Protein AF-A0A8B6GF69-F1 (afdb_monomer_lite)

Structure (mmCIF, N/CA/C/O backbone):
data_AF-A0A8B6GF69-F1
#
_entry.id   AF-A0A8B6GF69-F1
#
loop_
_atom_site.group_PDB
_atom_site.id
_atom_site.type_symbol
_atom_site.label_atom_id
_atom_site.label_alt_id
_atom_site.label_comp_id
_atom_site.label_asym_id
_atom_site.label_entity_id
_atom_site.label_seq_id
_atom_site.pdbx_PDB_ins_code
_atom_site.Cartn_x
_atom_site.Cartn_y
_atom_site.Cartn_z
_atom_site.occupancy
_atom_site.B_iso_or_equiv
_atom_site.auth_seq_id
_atom_site.auth_comp_id
_atom_site.auth_asym_id
_atom_site.auth_atom_id
_atom_site.pdbx_PDB_model_num
ATOM 1 N N . MET A 1 1 ? 5.005 -11.378 -21.079 1.00 38.56 1 MET A N 1
ATOM 2 C CA . MET A 1 1 ? 4.796 -12.570 -20.214 1.00 38.56 1 MET A CA 1
ATOM 3 C C . MET A 1 1 ? 5.978 -12.909 -19.297 1.00 38.56 1 MET A C 1
ATOM 5 O O . MET A 1 1 ? 5.722 -13.262 -18.156 1.00 38.56 1 MET A O 1
ATOM 9 N N . ALA A 1 2 ? 7.247 -12.811 -19.724 1.00 41.78 2 ALA A N 1
ATOM 10 C CA . ALA A 1 2 ? 8.396 -13.126 -18.853 1.00 41.78 2 ALA A CA 1
ATOM 11 C C . ALA A 1 2 ? 8.568 -12.161 -17.654 1.00 41.78 2 ALA A C 1
ATOM 13 O O . ALA A 1 2 ? 8.875 -12.613 -16.556 1.00 41.78 2 ALA A O 1
ATOM 14 N N . LYS A 1 3 ? 8.285 -10.861 -17.834 1.00 39.97 3 LYS A N 1
ATOM 15 C CA . LYS A 1 3 ? 8.378 -9.840 -16.770 1.00 39.97 3 LYS A CA 1
ATOM 16 C C . LYS A 1 3 ? 7.333 -10.022 -15.654 1.00 39.97 3 LYS A C 1
ATOM 18 O O . LYS A 1 3 ? 7.680 -10.053 -14.480 1.00 39.97 3 LYS A O 1
ATOM 23 N N . VAL A 1 4 ? 6.078 -10.305 -16.021 1.00 41.50 4 VAL A N 1
ATOM 24 C CA . VAL A 1 4 ? 4.987 -10.645 -15.078 1.00 41.50 4 VAL A CA 1
ATOM 25 C C . VAL A 1 4 ? 5.319 -11.903 -14.262 1.00 41.50 4 VAL A C 1
ATOM 27 O O . VAL A 1 4 ? 5.073 -11.949 -13.061 1.00 41.50 4 VAL A O 1
ATOM 30 N N . ARG A 1 5 ? 5.968 -12.903 -14.883 1.00 43.69 5 ARG A N 1
ATOM 31 C CA . ARG A 1 5 ? 6.424 -14.119 -14.184 1.00 43.69 5 ARG A CA 1
ATOM 32 C C . ARG A 1 5 ? 7.494 -13.835 -13.119 1.00 43.69 5 ARG A C 1
ATOM 34 O O . ARG A 1 5 ? 7.553 -14.540 -12.110 1.00 43.69 5 ARG A O 1
ATOM 41 N N . ARG A 1 6 ? 8.325 -12.806 -13.316 1.00 44.56 6 ARG A N 1
ATOM 42 C CA . ARG A 1 6 ? 9.348 -12.383 -12.348 1.00 44.56 6 ARG A CA 1
ATOM 43 C C . ARG A 1 6 ? 8.702 -11.733 -11.126 1.00 44.56 6 ARG A C 1
ATOM 45 O O . ARG A 1 6 ? 9.018 -12.142 -10.015 1.00 44.56 6 ARG A O 1
ATOM 52 N N . LEU A 1 7 ? 7.722 -10.853 -11.316 1.00 43.47 7 LEU A N 1
ATOM 53 C CA . LEU A 1 7 ? 6.929 -10.259 -10.229 1.00 43.47 7 LEU A CA 1
ATOM 54 C C . LEU A 1 7 ? 6.161 -11.310 -9.420 1.00 43.47 7 LEU A C 1
ATOM 56 O O . LEU A 1 7 ? 6.205 -11.288 -8.196 1.00 43.47 7 LEU A O 1
ATOM 60 N N . THR A 1 8 ? 5.577 -12.318 -10.078 1.00 41.00 8 THR A N 1
ATOM 61 C CA . THR A 1 8 ? 4.926 -13.432 -9.364 1.00 41.00 8 THR A CA 1
ATOM 62 C C . THR A 1 8 ? 5.892 -14.258 -8.500 1.00 41.00 8 THR A C 1
ATOM 64 O O . THR A 1 8 ? 5.448 -14.910 -7.561 1.00 41.00 8 THR A O 1
ATOM 67 N N . SER A 1 9 ? 7.208 -14.239 -8.762 1.00 42.19 9 SER A N 1
ATOM 68 C CA . SER A 1 9 ? 8.194 -14.911 -7.894 1.00 42.19 9 SER A CA 1
ATOM 69 C C . SER A 1 9 ? 8.518 -14.131 -6.618 1.00 42.19 9 SER A C 1
ATOM 71 O O . SER A 1 9 ? 8.780 -14.757 -5.596 1.00 42.19 9 SER A O 1
ATOM 73 N N . ILE A 1 10 ? 8.410 -12.796 -6.655 1.00 43.78 10 ILE A N 1
ATOM 74 C CA . ILE A 1 10 ? 8.575 -11.903 -5.494 1.00 43.78 10 ILE A CA 1
ATOM 75 C C . ILE A 1 10 ? 7.498 -12.229 -4.450 1.00 43.78 10 ILE A C 1
ATOM 77 O O . ILE A 1 10 ? 7.742 -12.216 -3.258 1.00 43.78 10 ILE A O 1
ATOM 81 N N . CYS A 1 11 ? 6.320 -12.652 -4.894 1.00 41.22 11 CYS A N 1
ATOM 82 C CA . CYS A 1 11 ? 5.160 -12.961 -4.066 1.00 41.22 11 CYS A CA 1
ATOM 83 C C . CYS A 1 11 ? 5.239 -14.260 -3.228 1.00 41.22 11 CYS A C 1
ATOM 85 O O . CYS A 1 11 ? 4.324 -14.505 -2.444 1.00 41.22 11 CYS A O 1
ATOM 87 N N . ARG A 1 12 ? 6.275 -15.105 -3.377 1.00 35.38 12 ARG A N 1
ATOM 88 C CA . ARG A 1 12 ? 6.318 -16.454 -2.766 1.00 35.38 12 ARG A CA 1
ATOM 89 C C . ARG A 1 12 ? 6.438 -16.485 -1.238 1.00 35.38 12 ARG A C 1
ATOM 91 O O . ARG A 1 12 ? 5.916 -17.424 -0.642 1.00 35.38 12 ARG A O 1
ATOM 98 N N . ASP A 1 13 ? 7.049 -15.487 -0.596 1.00 41.53 13 ASP A N 1
ATOM 99 C CA . ASP A 1 13 ? 7.350 -15.585 0.848 1.00 41.53 13 ASP A CA 1
ATOM 100 C C . ASP A 1 13 ? 6.318 -14.897 1.760 1.00 41.53 13 ASP A C 1
ATOM 102 O O . ASP A 1 13 ? 6.475 -14.879 2.978 1.00 41.53 13 ASP A O 1
ATOM 106 N N . PHE A 1 14 ? 5.194 -14.423 1.208 1.00 40.06 14 PHE A N 1
ATOM 107 C CA . PHE A 1 14 ? 4.009 -14.037 1.995 1.00 40.06 14 PHE A CA 1
ATOM 108 C C . PHE A 1 14 ? 3.170 -15.246 2.462 1.00 40.06 14 PHE A C 1
ATOM 110 O O . PHE A 1 14 ? 2.035 -15.073 2.901 1.00 40.06 14 PHE A O 1
ATOM 117 N N . SER A 1 15 ? 3.691 -16.478 2.372 1.00 38.81 15 SER A N 1
ATOM 118 C CA . SER A 1 15 ? 2.965 -17.751 2.582 1.00 38.81 15 SER A CA 1
ATOM 119 C C . SER A 1 15 ? 1.776 -17.990 1.635 1.00 38.81 15 SER A C 1
ATOM 121 O O . SER A 1 15 ? 0.976 -18.896 1.851 1.00 38.81 15 SER A O 1
ATOM 123 N N . MET A 1 16 ? 1.679 -17.213 0.554 1.00 39.12 16 MET A N 1
ATOM 124 C CA . MET A 1 16 ? 0.688 -17.379 -0.508 1.00 39.12 16 MET A CA 1
ATOM 125 C C . MET A 1 16 ? 1.407 -17.845 -1.773 1.00 39.12 16 MET A C 1
ATOM 127 O O . MET A 1 16 ? 2.485 -17.341 -2.096 1.00 39.12 16 MET A O 1
ATOM 131 N N . SER A 1 17 ? 0.860 -18.832 -2.490 1.00 37.22 17 SER A N 1
ATOM 132 C CA . SER A 1 17 ? 1.496 -19.278 -3.729 1.00 37.22 17 SER A CA 1
ATOM 133 C C . SER A 1 17 ? 1.519 -18.117 -4.731 1.00 37.22 17 SER A C 1
ATOM 135 O O . SER A 1 17 ? 0.668 -17.231 -4.707 1.00 37.22 17 SER A O 1
ATOM 137 N N . SER A 1 18 ? 2.475 -18.115 -5.660 1.00 41.16 18 SER A N 1
ATOM 138 C CA . SER A 1 18 ? 2.622 -17.073 -6.690 1.00 41.16 18 SER A CA 1
ATOM 139 C C . SER A 1 18 ? 1.392 -16.887 -7.602 1.00 41.16 18 SER A C 1
ATOM 141 O O . SER A 1 18 ? 1.403 -16.014 -8.466 1.00 41.16 18 SER A O 1
ATOM 143 N N . LYS A 1 19 ? 0.366 -17.737 -7.462 1.00 39.72 19 LYS A N 1
ATOM 144 C CA . LYS A 1 19 ? -0.929 -17.656 -8.149 1.00 39.72 19 LYS A CA 1
ATOM 145 C C . LYS A 1 19 ? -2.025 -16.967 -7.317 1.00 39.72 19 LYS A C 1
ATOM 147 O O . LYS A 1 19 ? -3.085 -16.699 -7.871 1.00 39.72 19 LYS A O 1
ATOM 152 N N . ASP A 1 20 ? -1.767 -16.654 -6.046 1.00 41.91 20 ASP A N 1
ATOM 153 C CA . ASP A 1 20 ? -2.807 -16.317 -5.062 1.00 41.91 20 ASP A CA 1
ATOM 154 C C . ASP A 1 20 ? -2.740 -14.878 -4.530 1.00 41.91 20 ASP A C 1
ATOM 156 O O . ASP A 1 20 ? -3.616 -14.478 -3.766 1.00 41.91 20 ASP A O 1
ATOM 160 N N . LEU A 1 21 ? -1.732 -14.083 -4.911 1.00 50.75 21 LEU A N 1
ATOM 161 C CA . LEU A 1 21 ? -1.702 -12.655 -4.587 1.00 50.75 21 LEU A CA 1
ATOM 162 C C . LEU A 1 21 ? -2.494 -11.882 -5.652 1.00 50.75 21 LEU A C 1
ATOM 164 O O . LEU A 1 21 ? -2.074 -11.845 -6.818 1.00 50.75 21 LEU A O 1
ATOM 168 N N . PRO A 1 22 ? -3.649 -11.295 -5.285 1.00 61.34 22 PRO A N 1
ATOM 169 C CA . PRO A 1 22 ? -4.474 -10.589 -6.242 1.00 61.34 22 PRO A CA 1
ATOM 170 C C . PRO A 1 22 ? -3.712 -9.352 -6.717 1.00 61.34 22 PRO A C 1
ATOM 172 O O . PRO A 1 22 ? -3.354 -8.474 -5.936 1.00 61.34 22 PRO A O 1
ATOM 175 N N . HIS A 1 23 ? -3.430 -9.306 -8.011 1.00 68.50 23 HIS A N 1
ATOM 176 C CA . HIS A 1 23 ? -2.886 -8.130 -8.667 1.00 68.50 23 HIS A CA 1
ATOM 177 C C . HIS A 1 23 ? -3.807 -7.746 -9.813 1.00 68.50 23 HIS A C 1
ATOM 179 O O . HIS A 1 23 ? -4.456 -8.601 -10.419 1.00 68.50 23 HIS A O 1
ATOM 185 N N . ILE A 1 24 ? -3.858 -6.453 -10.098 1.00 75.00 24 ILE A N 1
ATOM 186 C CA . ILE A 1 24 ? -4.611 -5.912 -11.224 1.00 75.00 24 ILE A CA 1
ATOM 187 C C . ILE A 1 24 ? -3.593 -5.255 -12.148 1.00 75.00 24 ILE A C 1
ATOM 189 O O . ILE A 1 24 ? -2.822 -4.401 -11.712 1.00 75.00 24 ILE A O 1
ATOM 193 N N . SER A 1 25 ? -3.562 -5.686 -13.410 1.00 77.44 25 SER A N 1
ATOM 194 C CA . SER A 1 25 ? -2.861 -4.939 -14.454 1.00 77.44 25 SER A CA 1
ATOM 195 C C . SER A 1 25 ? -3.723 -3.732 -14.798 1.00 77.44 25 SER A C 1
ATOM 197 O O . SER A 1 25 ? -4.876 -3.908 -15.185 1.00 77.44 25 SER A O 1
ATOM 199 N N . SER A 1 26 ? -3.177 -2.532 -14.653 1.00 78.81 26 SER A N 1
ATOM 200 C CA . SER A 1 26 ? -3.894 -1.279 -14.897 1.00 78.81 26 SER A CA 1
ATOM 201 C C . SER A 1 26 ? -3.181 -0.426 -15.948 1.00 78.81 26 SER A C 1
ATOM 203 O O . SER A 1 26 ? -2.204 -0.865 -16.566 1.00 78.81 26 SER A O 1
ATOM 205 N N . GLY A 1 27 ? -3.699 0.782 -16.170 1.00 80.75 27 GLY A N 1
ATOM 206 C CA . GLY A 1 27 ? -3.089 1.778 -17.039 1.00 80.75 27 GLY A CA 1
ATOM 207 C C . GLY A 1 27 ? -3.151 1.422 -18.520 1.00 80.75 27 GLY A C 1
ATOM 208 O O . GLY A 1 27 ? -3.770 0.443 -18.939 1.00 80.75 27 GLY A O 1
ATOM 209 N N . SER A 1 28 ? -2.470 2.222 -19.342 1.00 81.19 28 SER A N 1
ATOM 210 C CA . SER A 1 28 ? -2.619 2.165 -20.805 1.00 81.19 28 SER A CA 1
ATOM 211 C C . SER A 1 28 ? -2.272 0.795 -21.402 1.00 81.19 28 SER A C 1
ATOM 213 O O . SER A 1 28 ? -2.875 0.381 -22.394 1.00 81.19 28 SER A O 1
ATOM 215 N N . LYS A 1 29 ? -1.308 0.072 -20.818 1.00 80.69 29 LYS A N 1
ATOM 216 C CA . LYS A 1 29 ? -0.972 -1.291 -21.258 1.00 80.69 29 LYS A CA 1
ATOM 217 C C . LYS A 1 29 ? -1.949 -2.338 -20.732 1.00 80.69 29 LYS A C 1
ATOM 219 O O . LYS A 1 29 ? -2.314 -3.233 -21.490 1.00 80.69 29 LYS A O 1
ATOM 224 N N . GLY A 1 30 ? -2.389 -2.227 -19.475 1.00 76.12 30 GLY A N 1
ATOM 225 C CA . GLY A 1 30 ? -3.399 -3.123 -18.898 1.00 76.12 30 GLY A CA 1
ATOM 226 C C . GLY A 1 30 ? -4.751 -3.030 -19.611 1.00 76.12 30 GLY A C 1
ATOM 227 O O . GLY A 1 30 ? -5.447 -4.031 -19.747 1.00 76.12 30 GLY A O 1
ATOM 228 N N . GLU A 1 31 ? -5.071 -1.852 -20.144 1.00 80.69 31 GLU A N 1
ATOM 229 C CA . GLU A 1 31 ? -6.295 -1.565 -20.902 1.00 80.69 31 GLU A CA 1
ATOM 230 C C . GLU A 1 31 ? -6.165 -1.840 -22.413 1.00 80.69 31 GLU A C 1
ATOM 232 O O . GLU A 1 31 ? -7.130 -1.702 -23.161 1.00 80.69 31 GLU A O 1
ATOM 237 N N . GLY A 1 32 ? -4.982 -2.248 -22.888 1.00 81.62 32 GLY A N 1
ATOM 238 C CA . GLY A 1 32 ? -4.753 -2.648 -24.282 1.00 81.62 32 GLY A CA 1
ATOM 239 C C . GLY A 1 32 ? -4.452 -1.514 -25.271 1.00 81.62 32 GLY A C 1
ATOM 240 O O . GLY A 1 32 ? -4.278 -1.792 -26.458 1.00 81.62 32 GLY A O 1
ATOM 241 N N . LEU A 1 33 ? -4.325 -0.264 -24.814 1.00 82.25 33 LEU A N 1
ATOM 242 C CA . LEU A 1 33 ? -4.036 0.905 -25.659 1.00 82.25 33 LEU A CA 1
ATOM 243 C C . LEU A 1 33 ? -2.572 0.959 -26.131 1.00 82.25 33 LEU A C 1
ATOM 245 O O . LEU A 1 33 ? -2.290 1.484 -27.204 1.00 82.25 33 LEU A O 1
ATOM 249 N N . ASN A 1 34 ? -1.643 0.403 -25.342 1.00 79.31 34 ASN A N 1
ATOM 250 C CA . ASN A 1 34 ? -0.220 0.200 -25.669 1.00 79.31 34 ASN A CA 1
ATOM 251 C C . ASN A 1 34 ? 0.494 1.357 -26.424 1.00 79.31 34 ASN A C 1
ATOM 253 O O . ASN A 1 34 ? 1.161 1.106 -27.435 1.00 79.31 34 ASN A O 1
ATOM 257 N N . PRO A 1 35 ? 0.422 2.621 -25.960 1.00 84.69 35 PRO A N 1
ATOM 258 C CA . PRO A 1 35 ? 1.162 3.712 -26.585 1.00 84.69 35 PRO A CA 1
ATOM 259 C C . PRO A 1 35 ? 2.677 3.518 -26.412 1.00 84.69 35 PRO A C 1
ATOM 261 O O . PRO A 1 35 ? 3.152 2.969 -25.412 1.00 84.69 35 PRO A O 1
ATOM 264 N N . LYS A 1 36 ? 3.461 3.970 -27.395 1.00 84.31 36 LYS A N 1
ATOM 265 C CA . LYS A 1 36 ? 4.925 3.848 -27.371 1.00 84.31 36 LYS A CA 1
ATOM 266 C C . LYS A 1 36 ? 5.502 4.622 -26.180 1.00 84.31 36 LYS A C 1
ATOM 268 O O . LYS A 1 36 ? 5.225 5.806 -26.038 1.00 84.31 36 LYS A O 1
ATOM 273 N N . GLY A 1 37 ? 6.329 3.955 -25.374 1.00 79.38 37 GLY A N 1
ATOM 274 C CA . GLY A 1 37 ? 6.952 4.550 -24.185 1.00 79.38 37 GLY A CA 1
ATOM 275 C C . GLY A 1 37 ? 6.062 4.582 -22.941 1.00 79.38 37 GLY A C 1
ATOM 276 O O . GLY A 1 37 ? 6.411 5.266 -21.994 1.00 79.38 37 GLY A O 1
ATOM 277 N N . SER A 1 38 ? 4.923 3.879 -22.938 1.00 79.19 38 SER A N 1
ATOM 278 C CA . SER A 1 38 ? 4.174 3.652 -21.695 1.00 79.19 38 SER A CA 1
ATOM 279 C C . SER A 1 38 ? 4.902 2.679 -20.776 1.00 79.19 38 SER A C 1
ATOM 281 O O . SER A 1 38 ? 5.589 1.775 -21.261 1.00 79.19 38 SER A O 1
ATOM 283 N N . ASP A 1 39 ? 4.658 2.807 -19.478 1.00 82.38 39 ASP A N 1
ATOM 284 C CA . ASP A 1 39 ? 5.110 1.878 -18.444 1.00 82.38 39 ASP A CA 1
ATOM 285 C C . ASP A 1 39 ? 4.071 0.763 -18.224 1.00 82.38 39 ASP A C 1
ATOM 287 O O . ASP A 1 39 ? 3.006 0.739 -18.852 1.00 82.38 39 ASP A O 1
ATOM 291 N N . TYR A 1 40 ? 4.418 -0.252 -17.434 1.00 83.06 40 TYR A N 1
ATOM 292 C CA . TYR A 1 40 ? 3.470 -1.268 -16.970 1.00 83.06 40 TYR A CA 1
ATOM 293 C C . TYR A 1 40 ? 2.999 -0.942 -15.555 1.00 83.06 40 TYR A C 1
ATOM 295 O O . TYR A 1 40 ? 3.786 -1.040 -14.620 1.00 83.06 40 TYR A O 1
ATOM 303 N N . ASP A 1 41 ? 1.708 -0.660 -15.390 1.00 83.12 41 ASP A N 1
ATOM 304 C CA . ASP A 1 41 ? 1.120 -0.382 -14.080 1.00 83.12 41 ASP A CA 1
ATOM 305 C C . ASP A 1 41 ? 0.549 -1.646 -13.432 1.00 83.12 41 ASP A C 1
ATOM 307 O O . ASP A 1 41 ? -0.234 -2.397 -14.030 1.00 83.12 41 ASP A O 1
ATOM 311 N N . ILE A 1 42 ? 0.929 -1.871 -12.178 1.00 84.00 42 ILE A N 1
ATOM 312 C CA . ILE A 1 42 ? 0.510 -3.018 -11.382 1.00 84.00 42 ILE A CA 1
ATOM 313 C C . ILE A 1 42 ? -0.017 -2.536 -10.042 1.00 84.00 42 ILE A C 1
ATOM 315 O O . ILE A 1 42 ? 0.707 -1.950 -9.243 1.00 84.00 42 ILE A O 1
ATOM 319 N N . MET A 1 43 ? -1.268 -2.873 -9.750 1.00 84.44 43 MET A N 1
ATOM 320 C CA . MET A 1 43 ? -1.840 -2.712 -8.418 1.00 84.44 43 MET A CA 1
ATOM 321 C C . MET A 1 43 ? -1.631 -4.002 -7.626 1.00 84.44 43 MET A C 1
ATOM 323 O O . MET A 1 43 ? -2.217 -5.039 -7.946 1.00 84.44 43 MET A O 1
ATOM 327 N N . LEU A 1 44 ? -0.792 -3.947 -6.595 1.00 81.81 44 LEU A N 1
ATOM 328 C CA . LEU A 1 44 ? -0.536 -5.042 -5.668 1.00 81.81 44 LEU A CA 1
ATOM 329 C C . LEU A 1 44 ? -1.506 -4.950 -4.488 1.00 81.81 44 LEU A C 1
ATOM 331 O O . LEU A 1 44 ? -1.393 -4.044 -3.663 1.00 81.81 44 LEU A O 1
ATOM 335 N N . ILE A 1 45 ? -2.441 -5.896 -4.385 1.00 78.38 45 ILE A N 1
ATOM 336 C CA . ILE A 1 45 ? -3.406 -5.919 -3.285 1.00 78.38 45 ILE A CA 1
ATOM 337 C C . ILE A 1 45 ? -2.812 -6.666 -2.099 1.00 78.38 45 ILE A C 1
ATOM 339 O O . ILE A 1 45 ? -2.439 -7.838 -2.183 1.00 78.38 45 ILE A O 1
ATOM 343 N N . ILE A 1 46 ? -2.777 -5.982 -0.965 1.00 73.56 46 ILE A N 1
ATOM 344 C CA . ILE A 1 46 ? -2.273 -6.532 0.284 1.00 73.56 46 ILE A CA 1
ATOM 345 C C . ILE A 1 46 ? -3.410 -7.316 0.983 1.00 73.56 46 ILE A C 1
ATOM 347 O O . ILE A 1 46 ? -4.496 -6.775 1.139 1.00 73.56 46 ILE A O 1
ATOM 351 N N . PRO A 1 47 ? -3.246 -8.596 1.376 1.00 69.12 47 PRO A N 1
ATOM 352 C CA . PRO A 1 47 ? -4.377 -9.407 1.858 1.00 69.12 47 PRO A CA 1
ATOM 353 C C . PRO A 1 47 ? -4.547 -9.453 3.388 1.00 69.12 47 PRO A C 1
ATOM 355 O O . PRO A 1 47 ? -5.487 -10.076 3.881 1.00 69.12 47 PRO A O 1
ATOM 358 N N . TRP A 1 48 ? -3.638 -8.851 4.163 1.00 76.06 48 TRP A N 1
ATOM 359 C CA . TRP A 1 48 ? -3.598 -8.998 5.628 1.00 76.06 48 TRP A CA 1
ATOM 360 C C . TRP A 1 48 ? -4.392 -7.937 6.401 1.00 76.06 48 TRP A C 1
ATOM 362 O O . TRP A 1 48 ? -4.316 -7.879 7.633 1.00 76.06 48 TRP A O 1
ATOM 372 N N . HIS A 1 49 ? -5.180 -7.126 5.701 1.00 81.19 49 HIS A N 1
ATOM 373 C CA . HIS A 1 49 ? -6.039 -6.110 6.293 1.00 81.19 49 HIS A CA 1
ATOM 374 C C . HIS A 1 49 ? -7.489 -6.227 5.794 1.00 81.19 49 HIS A C 1
ATOM 376 O O . HIS A 1 49 ? -7.791 -6.954 4.847 1.00 81.19 49 HIS A O 1
ATOM 382 N N . VAL A 1 50 ? -8.386 -5.517 6.472 1.00 83.50 50 VAL A N 1
ATOM 383 C CA . VAL A 1 50 ? -9.781 -5.287 6.091 1.00 83.50 50 VAL A CA 1
ATOM 384 C C . VAL A 1 50 ? -10.067 -3.812 6.301 1.00 83.50 50 VAL A C 1
ATOM 386 O O . VAL A 1 50 ? -9.800 -3.292 7.386 1.00 83.50 50 VAL A O 1
ATOM 389 N N . VAL A 1 51 ? -10.605 -3.148 5.282 1.00 87.19 51 VAL A N 1
ATOM 390 C CA . VAL A 1 51 ? -11.035 -1.752 5.381 1.00 87.19 51 VAL A CA 1
ATOM 391 C C . VAL A 1 51 ? -12.557 -1.684 5.522 1.00 87.19 51 VAL A C 1
ATOM 393 O O . VAL A 1 51 ? -13.290 -2.267 4.728 1.00 87.19 51 VAL A O 1
ATOM 396 N N . TYR A 1 52 ? -13.029 -0.965 6.538 1.00 88.12 52 TYR A N 1
ATOM 397 C CA . TYR A 1 52 ? -14.435 -0.625 6.741 1.00 88.12 52 TYR A CA 1
ATOM 398 C C . TYR A 1 52 ? -14.664 0.860 6.463 1.00 88.12 52 TYR A C 1
ATOM 400 O O . TYR A 1 52 ? -13.814 1.695 6.763 1.00 88.12 52 TYR A O 1
ATOM 408 N N . GLU A 1 53 ? -15.836 1.198 5.937 1.00 85.00 53 GLU A N 1
ATOM 409 C CA . GLU A 1 53 ? -16.335 2.578 5.946 1.00 85.00 53 GLU A CA 1
ATOM 410 C C . GLU A 1 53 ? -16.709 2.988 7.380 1.00 85.00 53 GLU A C 1
ATOM 412 O O . GLU A 1 53 ? -17.124 2.132 8.168 1.00 85.00 53 GLU A O 1
ATOM 417 N N . SER A 1 54 ? -16.588 4.281 7.706 1.00 76.75 54 SER A N 1
ATOM 418 C CA . SER A 1 54 ? -16.868 4.848 9.040 1.00 76.75 54 SER A CA 1
ATOM 419 C C . SER A 1 54 ? -18.225 4.443 9.618 1.00 76.75 54 SER A C 1
ATOM 421 O O . SER A 1 54 ? -18.351 4.258 10.826 1.00 76.75 54 SER A O 1
ATOM 423 N N . ASP A 1 55 ? -19.223 4.259 8.753 1.00 69.06 55 ASP A N 1
ATOM 424 C CA . ASP A 1 55 ? -20.629 4.120 9.144 1.00 69.06 55 ASP A CA 1
ATOM 425 C C . ASP A 1 55 ? -21.078 2.652 9.267 1.00 69.06 55 ASP A C 1
ATOM 427 O O . ASP A 1 55 ? -22.252 2.361 9.510 1.00 69.06 55 ASP A O 1
ATOM 431 N N . LYS A 1 56 ? -20.161 1.697 9.067 1.00 74.31 56 LYS A N 1
ATOM 432 C CA . LYS A 1 56 ? -20.464 0.260 9.089 1.00 74.31 56 LYS A CA 1
ATOM 433 C C . LYS A 1 56 ? -20.151 -0.360 10.449 1.00 74.31 56 LYS A C 1
ATOM 435 O O . LYS A 1 56 ? -19.224 0.043 11.143 1.00 74.31 56 LYS A O 1
ATOM 440 N N . ASN A 1 57 ? -20.902 -1.406 10.804 1.00 78.75 57 ASN A N 1
ATOM 441 C CA . ASN A 1 57 ? -20.632 -2.212 11.997 1.00 78.75 57 ASN A CA 1
ATOM 442 C C . ASN A 1 57 ? -19.248 -2.867 11.881 1.00 78.75 57 ASN A C 1
ATOM 444 O O . ASN A 1 57 ? -19.082 -3.863 11.175 1.00 78.75 57 ASN A O 1
ATOM 448 N N . VAL A 1 58 ? -18.261 -2.293 12.569 1.00 81.81 58 VAL A N 1
ATOM 449 C CA . VAL A 1 58 ? -16.890 -2.803 12.589 1.00 81.81 58 VAL A CA 1
ATOM 450 C C . VAL A 1 58 ? -16.840 -4.065 13.442 1.00 81.81 58 VAL A C 1
ATOM 452 O O . VAL A 1 58 ? -17.152 -4.043 14.633 1.00 81.81 58 VAL A O 1
ATOM 455 N N . VAL A 1 59 ? -16.429 -5.174 12.836 1.00 79.06 59 VAL A N 1
ATOM 456 C CA . VAL A 1 59 ? -16.241 -6.451 13.529 1.00 79.06 59 VAL A CA 1
ATOM 457 C C . VAL A 1 59 ? -14.751 -6.667 13.762 1.00 79.06 59 VAL A C 1
ATOM 459 O O . VAL A 1 59 ? -13.937 -6.447 12.865 1.00 79.06 59 VAL A O 1
ATOM 462 N N . GLN A 1 60 ? -14.387 -7.099 14.971 1.00 74.00 60 GLN A N 1
ATOM 463 C CA . GLN A 1 60 ? -13.016 -7.515 15.264 1.00 74.00 60 GLN A CA 1
ATOM 464 C C . GLN A 1 60 ? -12.641 -8.708 14.376 1.00 74.00 60 GLN A C 1
ATOM 466 O O . GLN A 1 60 ? -13.367 -9.698 14.305 1.00 74.00 60 GLN A O 1
ATOM 471 N N . ASP A 1 61 ? -11.494 -8.606 13.715 1.00 72.88 61 ASP A N 1
ATOM 472 C CA . ASP A 1 61 ? -10.948 -9.619 12.817 1.00 72.88 61 ASP A CA 1
ATOM 473 C C . ASP A 1 61 ? -9.548 -10.008 13.315 1.00 72.88 61 ASP A C 1
ATOM 475 O O . ASP A 1 61 ? -8.876 -9.233 14.001 1.00 72.88 61 ASP A O 1
ATOM 479 N N . TRP A 1 62 ? -9.095 -11.216 12.985 1.00 71.50 62 TRP A N 1
ATOM 480 C CA . TRP A 1 62 ? -7.720 -11.641 13.262 1.00 71.50 62 TRP A CA 1
ATOM 481 C C . TRP A 1 62 ? -6.699 -10.898 12.375 1.00 71.50 62 TRP A C 1
ATOM 483 O O . TRP A 1 62 ? -5.500 -10.900 12.664 1.00 71.50 62 TRP A O 1
ATOM 493 N N . ARG A 1 63 ? -7.176 -10.255 11.301 1.00 76.69 63 ARG A N 1
ATOM 494 C CA . ARG A 1 63 ? -6.443 -9.352 10.404 1.00 76.69 63 ARG A CA 1
ATOM 495 C C . ARG A 1 63 ? -6.370 -7.923 10.948 1.00 76.69 63 ARG A C 1
ATOM 497 O O . ARG A 1 63 ? -7.017 -7.559 11.930 1.00 76.69 63 ARG A O 1
ATOM 504 N N . LEU A 1 64 ? -5.588 -7.077 10.275 1.00 82.75 64 LEU A N 1
ATOM 505 C CA . LEU A 1 64 ? -5.586 -5.641 10.548 1.00 82.75 64 LEU A CA 1
ATOM 506 C C . LEU A 1 64 ? -6.912 -5.006 10.099 1.00 82.75 64 LEU A C 1
ATOM 508 O O . LEU A 1 64 ? -7.191 -4.941 8.910 1.00 82.75 64 LEU A O 1
ATOM 512 N N . VAL A 1 65 ? -7.692 -4.480 11.034 1.00 88.00 65 VAL A N 1
ATOM 513 C CA . VAL A 1 65 ? -8.928 -3.741 10.773 1.00 88.00 65 VAL A CA 1
ATOM 514 C C . VAL A 1 65 ? -8.615 -2.251 10.709 1.00 88.00 65 VAL A C 1
ATOM 516 O O . VAL A 1 65 ? -8.115 -1.660 11.674 1.00 88.00 65 VAL A O 1
ATOM 519 N N . LEU A 1 66 ? -8.923 -1.663 9.558 1.00 90.19 66 LEU A N 1
ATOM 520 C CA . LEU A 1 66 ? -8.815 -0.243 9.262 1.00 90.19 66 LEU A CA 1
ATOM 521 C C . LEU A 1 66 ? -10.212 0.332 9.063 1.00 90.19 66 LEU A C 1
ATOM 523 O O . LEU A 1 66 ? -11.064 -0.309 8.453 1.00 90.19 66 LEU A O 1
ATOM 527 N N . VAL A 1 67 ? -10.435 1.543 9.551 1.00 91.38 67 VAL A N 1
ATOM 528 C CA . VAL A 1 67 ? -11.683 2.279 9.339 1.00 91.38 67 VAL A CA 1
ATOM 529 C C . VAL A 1 67 ? -11.361 3.546 8.562 1.00 91.38 67 VAL A C 1
ATOM 531 O O . VAL A 1 67 ? -10.447 4.281 8.938 1.00 91.38 67 VAL A O 1
ATOM 534 N N . MET A 1 68 ? -12.071 3.772 7.462 1.00 90.56 68 MET A N 1
ATOM 535 C CA . MET A 1 68 ? -11.961 4.992 6.671 1.00 90.56 68 MET A CA 1
ATOM 536 C C . MET A 1 68 ? -12.532 6.167 7.447 1.00 90.56 68 MET A C 1
ATOM 538 O O . MET A 1 68 ? -13.644 6.101 7.958 1.00 90.56 68 MET A O 1
ATOM 542 N N . ASP A 1 69 ? -11.763 7.242 7.491 1.00 84.56 69 ASP A N 1
ATOM 543 C CA . ASP A 1 69 ? -12.137 8.531 8.042 1.00 84.56 69 ASP A CA 1
ATOM 544 C C . ASP A 1 69 ? -11.975 9.577 6.937 1.00 8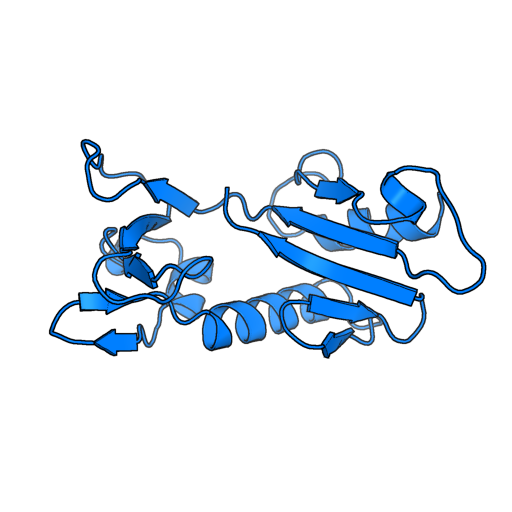4.56 69 ASP A C 1
ATOM 546 O O . ASP A 1 69 ? -10.910 9.698 6.317 1.00 84.56 69 ASP A O 1
ATOM 550 N N . THR A 1 70 ? -13.061 10.281 6.635 1.00 76.44 70 THR A N 1
ATOM 551 C CA . THR A 1 70 ? -13.117 11.278 5.560 1.00 76.44 70 THR A CA 1
ATOM 552 C C . THR A 1 70 ? -13.590 12.647 6.037 1.00 76.44 70 THR A C 1
ATOM 554 O O . THR A 1 70 ? -13.726 13.549 5.213 1.00 76.44 70 THR A O 1
ATOM 557 N N . GLU A 1 71 ? -13.856 12.830 7.337 1.00 76.06 71 GLU A N 1
ATOM 558 C CA . GLU A 1 71 ? -14.500 14.050 7.855 1.00 76.06 71 GLU A CA 1
ATOM 559 C C . GLU A 1 71 ? -13.653 15.315 7.628 1.00 76.06 71 GLU A C 1
ATOM 561 O O . GLU A 1 71 ? -14.196 16.390 7.383 1.00 76.06 71 GLU A O 1
ATOM 566 N N . ASP A 1 72 ? -12.322 15.187 7.647 1.00 78.00 72 ASP A N 1
ATOM 567 C CA . ASP A 1 72 ? -11.372 16.303 7.517 1.00 78.00 72 ASP A CA 1
ATOM 568 C C . ASP A 1 72 ? -10.428 16.173 6.305 1.00 78.00 72 ASP A C 1
ATOM 570 O O . ASP A 1 72 ? -9.365 16.803 6.262 1.00 78.00 72 ASP A O 1
ATOM 574 N N . THR A 1 73 ? -10.758 15.333 5.323 1.00 81.88 73 THR A N 1
ATOM 575 C CA . THR A 1 73 ? -9.874 15.079 4.174 1.00 81.88 73 THR A CA 1
ATOM 576 C C . THR A 1 73 ? -10.337 15.800 2.911 1.00 81.88 73 THR A C 1
ATOM 578 O O . THR A 1 73 ? -11.536 15.826 2.632 1.00 81.88 73 THR A O 1
ATOM 581 N N . PRO A 1 74 ? -9.414 16.336 2.087 1.00 86.00 74 PRO A N 1
ATOM 582 C CA . PRO A 1 74 ? -9.766 16.827 0.759 1.00 86.00 74 PRO A CA 1
ATOM 583 C C . PRO A 1 74 ? -10.434 15.731 -0.091 1.00 86.00 74 PRO A C 1
ATOM 585 O O . PRO A 1 74 ? -10.183 14.543 0.136 1.00 86.00 74 PRO A O 1
ATOM 588 N N . PRO A 1 75 ? -11.228 16.098 -1.114 1.00 85.69 75 PRO A N 1
ATOM 589 C CA . PRO A 1 75 ? -11.803 15.128 -2.041 1.00 85.69 75 PRO A CA 1
ATOM 590 C C . PRO A 1 75 ? -10.737 14.187 -2.616 1.00 85.69 75 PRO A C 1
ATOM 592 O O . PRO A 1 75 ? -9.644 14.631 -2.963 1.00 85.69 75 PRO A O 1
ATOM 595 N N . CYS A 1 76 ? -11.078 12.903 -2.758 1.00 84.00 76 CYS A N 1
ATOM 596 C CA . CYS A 1 76 ? -10.186 11.822 -3.212 1.00 84.00 76 CYS A CA 1
ATOM 597 C C . CYS A 1 76 ? -9.084 11.397 -2.221 1.00 84.00 76 CYS A C 1
ATOM 599 O O . CYS A 1 76 ? -8.264 10.547 -2.564 1.00 84.00 76 CYS A O 1
ATOM 601 N N . PHE A 1 77 ? -9.076 11.927 -0.996 1.00 88.06 77 PHE A N 1
ATOM 602 C CA . PHE A 1 77 ? -8.212 11.458 0.087 1.00 88.06 77 PHE A CA 1
ATOM 603 C C . PHE A 1 77 ? -9.051 10.840 1.206 1.00 88.06 77 PHE A C 1
ATOM 605 O O . PHE A 1 77 ? -10.216 11.175 1.389 1.00 88.06 77 PHE A O 1
ATOM 612 N N . THR A 1 78 ? -8.445 9.925 1.957 1.00 90.06 78 THR A N 1
ATOM 613 C CA . THR A 1 78 ? -9.024 9.343 3.169 1.00 90.06 78 THR A CA 1
ATOM 614 C C . THR 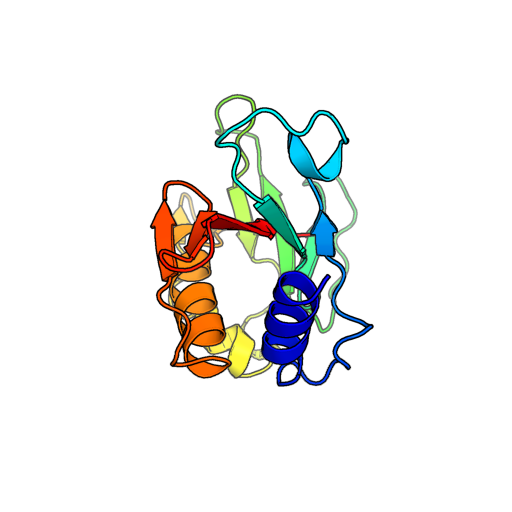A 1 78 ? -7.910 9.110 4.180 1.00 90.06 78 THR A C 1
ATOM 616 O O . THR A 1 78 ? -6.753 8.881 3.810 1.00 90.06 78 THR A O 1
ATOM 619 N N . GLN A 1 79 ? -8.248 9.186 5.459 1.00 90.19 79 GLN A N 1
ATOM 620 C CA . GLN A 1 79 ? -7.406 8.715 6.543 1.00 90.19 79 GLN A CA 1
ATOM 621 C C . GLN A 1 79 ? -7.876 7.325 6.965 1.00 90.19 79 GLN A C 1
ATOM 623 O O . GLN A 1 79 ? -9.053 6.997 6.877 1.00 90.19 79 GLN A O 1
ATOM 628 N N . LEU A 1 80 ? -6.946 6.485 7.413 1.00 90.62 80 LEU A N 1
ATOM 629 C CA . LEU A 1 80 ? -7.264 5.134 7.863 1.00 90.62 80 LEU A CA 1
ATOM 630 C C . LEU A 1 80 ? -6.945 5.020 9.344 1.00 90.62 80 LEU A C 1
ATOM 632 O O . LEU A 1 80 ? -5.779 5.069 9.738 1.00 90.62 80 LEU A O 1
ATOM 636 N N . GLN A 1 81 ? -7.979 4.871 10.162 1.00 89.94 81 GLN A N 1
ATOM 637 C CA . GLN A 1 81 ? -7.851 4.652 11.593 1.00 89.94 81 GLN A CA 1
ATOM 638 C C . GLN A 1 81 ? -7.616 3.169 11.888 1.00 89.94 81 GLN A C 1
ATOM 640 O O . GLN A 1 81 ? -8.300 2.289 11.370 1.00 89.94 81 GLN A O 1
ATOM 645 N N . LEU A 1 82 ? -6.653 2.893 12.762 1.00 87.81 82 LEU A N 1
ATOM 646 C CA . LEU A 1 82 ? -6.352 1.562 13.273 1.00 87.81 82 LEU A CA 1
ATOM 647 C C . LEU A 1 82 ? -7.383 1.182 14.340 1.00 87.81 82 LEU A C 1
ATOM 649 O O . LEU A 1 82 ? -7.446 1.820 15.394 1.00 87.81 82 LEU A O 1
ATOM 653 N N . TYR A 1 83 ? -8.166 0.136 14.075 1.00 86.81 83 TYR A N 1
ATOM 654 C CA . TYR A 1 83 ? -9.185 -0.368 15.002 1.00 86.81 83 TYR A CA 1
ATOM 655 C C . TYR A 1 83 ? -8.744 -1.642 15.737 1.00 86.81 83 TYR A C 1
ATOM 657 O O . TYR A 1 83 ? -9.119 -1.868 16.889 1.00 86.81 83 TYR A O 1
ATOM 665 N N . THR A 1 84 ? -7.917 -2.476 15.100 1.00 82.94 84 THR A N 1
ATOM 666 C CA . THR A 1 84 ? -7.388 -3.685 15.745 1.00 82.94 84 THR A CA 1
ATOM 667 C C . THR A 1 84 ? -6.410 -3.337 16.861 1.00 82.94 84 THR A C 1
ATOM 669 O O . THR A 1 84 ? -5.525 -2.492 16.706 1.00 82.94 84 THR A O 1
ATOM 672 N N . ASN A 1 85 ? -6.498 -4.068 17.974 1.00 78.25 85 ASN A N 1
ATOM 673 C CA . ASN A 1 85 ? -5.465 -4.039 19.001 1.00 78.25 85 ASN A CA 1
ATOM 674 C C . ASN A 1 85 ? -4.142 -4.575 18.423 1.00 78.25 85 ASN A C 1
ATOM 676 O O . ASN A 1 85 ? -4.013 -5.763 18.136 1.00 78.25 85 ASN A O 1
ATOM 680 N N . ILE A 1 86 ? -3.129 -3.717 18.288 1.00 77.62 86 ILE A N 1
ATOM 681 C CA . ILE A 1 86 ? -1.838 -4.081 17.679 1.00 77.62 86 ILE A CA 1
ATOM 682 C C . ILE A 1 86 ? -1.218 -5.314 18.356 1.00 77.62 86 ILE A C 1
ATOM 684 O O . ILE A 1 86 ? -0.558 -6.107 17.691 1.00 77.62 86 ILE A O 1
ATOM 688 N N . ASN A 1 87 ? -1.479 -5.546 19.648 1.00 77.06 87 ASN A N 1
ATOM 689 C CA . ASN A 1 87 ? -0.919 -6.671 20.399 1.00 77.06 87 ASN A CA 1
ATOM 690 C C . ASN A 1 87 ? -1.398 -8.051 19.926 1.00 77.06 87 ASN A C 1
ATOM 692 O O . ASN A 1 87 ? -0.679 -9.028 20.149 1.00 77.06 87 ASN A O 1
ATOM 696 N N . ILE A 1 88 ? -2.540 -8.146 19.239 1.00 76.38 88 ILE A N 1
ATOM 697 C CA . ILE A 1 88 ? -3.048 -9.424 18.711 1.00 76.38 88 ILE A CA 1
ATOM 698 C C . ILE A 1 88 ? -2.549 -9.729 17.294 1.00 76.38 88 ILE A C 1
ATOM 700 O O . ILE A 1 88 ? -2.689 -10.852 16.821 1.00 76.38 88 ILE A O 1
ATOM 704 N N . LEU A 1 89 ? -1.925 -8.755 16.626 1.00 73.75 89 LEU A N 1
ATOM 705 C CA . LEU A 1 89 ? -1.453 -8.928 15.256 1.00 73.75 89 LEU A CA 1
ATOM 706 C C . LEU A 1 89 ? -0.170 -9.783 15.194 1.00 73.75 89 LEU A C 1
ATOM 708 O O . LEU A 1 89 ? 0.649 -9.765 16.122 1.00 73.75 89 LEU A O 1
ATOM 712 N N . PRO A 1 90 ? 0.065 -10.504 14.087 1.00 71.75 90 PRO A N 1
ATOM 713 C CA . PRO A 1 90 ? 1.353 -11.121 13.795 1.00 71.75 90 PRO A CA 1
ATOM 714 C C . PRO A 1 90 ? 2.522 -10.127 13.864 1.00 71.75 90 PRO A C 1
ATOM 716 O O . PRO A 1 90 ? 2.392 -8.965 13.475 1.00 71.75 90 PRO A O 1
ATOM 719 N N . ASN A 1 91 ? 3.700 -10.586 14.300 1.00 73.31 91 ASN A N 1
ATOM 720 C CA . ASN A 1 91 ? 4.882 -9.726 14.477 1.00 73.31 91 ASN A CA 1
ATOM 721 C C . ASN A 1 91 ? 5.290 -8.978 13.201 1.00 73.31 91 ASN A C 1
ATOM 723 O O . ASN A 1 91 ? 5.682 -7.815 13.279 1.00 73.31 91 ASN A O 1
ATOM 727 N N . TYR A 1 92 ? 5.145 -9.609 12.034 1.00 68.19 92 TYR A N 1
ATOM 728 C CA . TYR A 1 92 ? 5.457 -8.976 10.752 1.00 68.19 92 TYR A CA 1
ATOM 729 C C . TYR A 1 92 ? 4.512 -7.812 10.408 1.00 68.19 92 TYR A C 1
ATOM 731 O O . TYR A 1 92 ? 4.909 -6.923 9.663 1.00 68.19 92 TYR A O 1
ATOM 739 N N . ILE A 1 93 ? 3.285 -7.795 10.950 1.00 72.31 93 ILE A N 1
ATOM 740 C CA . ILE A 1 93 ? 2.332 -6.678 10.835 1.00 72.31 93 ILE A CA 1
ATOM 741 C C . ILE A 1 93 ? 2.626 -5.635 11.913 1.00 72.31 93 ILE A C 1
ATOM 743 O O . ILE A 1 93 ? 2.701 -4.443 11.628 1.00 72.31 93 ILE A O 1
ATOM 747 N N . LYS A 1 94 ? 2.863 -6.079 13.155 1.00 75.75 94 LYS A N 1
ATOM 748 C CA . LYS A 1 94 ? 3.221 -5.200 14.280 1.00 75.75 94 LYS A CA 1
ATOM 749 C C . LYS A 1 94 ? 4.406 -4.303 13.951 1.00 75.75 94 LYS A C 1
ATOM 751 O O . LYS A 1 94 ? 4.360 -3.120 14.261 1.00 75.75 94 LYS A O 1
ATOM 756 N N . GLN A 1 95 ? 5.440 -4.848 13.305 1.00 70.62 95 GLN A N 1
ATOM 757 C CA . GLN A 1 95 ? 6.627 -4.098 12.878 1.00 70.62 95 GLN A CA 1
ATOM 758 C C . GLN A 1 95 ? 6.297 -2.924 11.944 1.00 70.62 95 GLN A C 1
ATOM 760 O O . GLN A 1 95 ? 6.941 -1.881 12.032 1.00 70.62 95 GLN A O 1
ATOM 765 N N . GLN A 1 96 ? 5.251 -3.046 11.124 1.00 67.62 96 GLN A N 1
ATOM 766 C CA . GLN A 1 96 ? 4.798 -1.992 10.203 1.00 67.62 96 GLN A CA 1
ATOM 767 C C . GLN A 1 96 ? 4.015 -0.890 10.923 1.00 67.62 96 GLN A C 1
ATOM 769 O O . GLN A 1 96 ? 3.930 0.235 10.439 1.00 67.62 96 GLN A O 1
ATOM 774 N N . LEU A 1 97 ? 3.453 -1.216 12.089 1.00 72.81 97 LEU A N 1
ATOM 775 C CA . LEU A 1 97 ? 2.549 -0.369 12.864 1.00 72.81 97 LEU A CA 1
ATOM 776 C C . LEU A 1 97 ? 3.189 0.178 14.149 1.00 72.81 97 LEU A C 1
ATOM 778 O O . LEU A 1 97 ? 2.478 0.737 14.975 1.00 72.81 97 LEU A O 1
ATOM 782 N N . GLN A 1 98 ? 4.506 0.031 14.357 1.00 66.00 98 GLN A N 1
ATOM 783 C CA . GLN A 1 98 ? 5.164 0.374 15.636 1.00 66.00 98 GLN A CA 1
ATOM 784 C C . GLN A 1 9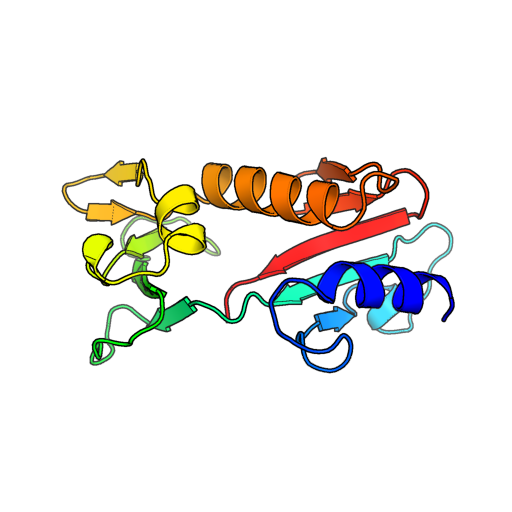8 ? 5.074 1.858 16.021 1.00 66.00 98 GLN A C 1
ATOM 786 O O . GLN A 1 98 ? 5.318 2.201 17.177 1.00 66.00 98 GLN A O 1
ATOM 791 N N . LYS A 1 99 ? 4.745 2.742 15.074 1.00 70.44 99 LYS A N 1
ATOM 792 C CA . LYS A 1 99 ? 4.555 4.179 15.307 1.00 70.44 99 LYS A CA 1
ATOM 793 C C . LYS A 1 99 ? 3.368 4.684 14.483 1.00 70.44 99 LYS A C 1
ATOM 795 O O . LYS A 1 99 ? 3.584 5.298 13.438 1.00 70.44 99 LYS A O 1
ATOM 800 N N . PRO A 1 100 ? 2.123 4.385 14.892 1.00 73.12 100 PRO A N 1
ATOM 801 C CA . PRO A 1 100 ? 0.971 4.930 14.196 1.00 73.12 100 PRO A CA 1
ATOM 802 C C . PRO A 1 100 ? 0.986 6.453 14.326 1.00 73.12 100 PRO A C 1
ATOM 804 O O . PRO A 1 100 ? 1.408 6.995 15.351 1.00 73.12 100 PRO A O 1
ATOM 807 N N . ALA A 1 101 ? 0.551 7.150 13.280 1.00 78.88 101 ALA A N 1
ATOM 808 C CA . ALA A 1 101 ? 0.436 8.597 13.348 1.00 78.88 101 ALA A CA 1
ATOM 809 C C . ALA A 1 101 ? -0.697 8.941 14.322 1.00 78.88 101 ALA A C 1
ATOM 811 O O . ALA A 1 101 ? -1.799 8.410 14.200 1.00 78.88 101 ALA A O 1
ATOM 812 N N . GLN A 1 102 ? -0.431 9.798 15.306 1.00 81.12 102 GLN A N 1
ATOM 813 C CA . GLN A 1 102 ? -1.463 10.265 16.226 1.00 81.12 102 GLN A CA 1
ATOM 814 C C . GLN A 1 102 ? -1.972 11.624 15.776 1.00 81.12 102 GLN A C 1
ATOM 816 O O . GLN A 1 102 ? -1.215 12.590 15.706 1.00 81.12 102 GLN A O 1
ATOM 821 N N . GLN A 1 103 ? -3.269 11.702 15.497 1.00 80.06 103 GLN A N 1
ATOM 822 C CA . GLN A 1 103 ? -3.934 12.946 15.132 1.00 80.06 103 GLN A CA 1
ATOM 823 C C . GLN A 1 103 ? -5.286 13.002 15.838 1.00 80.06 103 GLN A C 1
ATOM 825 O O . GLN A 1 103 ? -6.096 12.089 15.707 1.00 80.06 103 GLN A O 1
ATOM 830 N N . ARG A 1 104 ? -5.520 14.061 16.628 1.00 80.69 104 ARG A N 1
ATOM 831 C CA . ARG A 1 104 ? -6.774 14.278 17.382 1.00 80.69 104 ARG A CA 1
ATOM 832 C C . ARG A 1 104 ? -7.206 13.063 18.231 1.00 80.69 104 ARG A C 1
ATOM 834 O O . ARG A 1 104 ? -8.383 12.740 18.313 1.00 80.69 104 ARG A O 1
ATOM 841 N N . GLY A 1 105 ? -6.245 12.360 18.837 1.00 82.81 105 GLY A N 1
ATOM 842 C CA . GLY A 1 105 ? -6.507 11.170 19.660 1.00 82.81 105 GLY A CA 1
ATOM 843 C C . GLY A 1 105 ? -6.810 9.882 18.880 1.00 82.81 105 GLY A C 1
ATOM 844 O O . GLY A 1 105 ? -6.999 8.839 19.501 1.00 82.81 105 GLY A O 1
ATOM 845 N N . LYS A 1 106 ? -6.817 9.918 17.541 1.00 84.25 106 LYS A N 1
ATOM 846 C CA . LYS A 1 106 ? -6.960 8.738 16.678 1.00 84.25 106 LYS A CA 1
ATOM 847 C C . LYS A 1 106 ? -5.579 8.161 16.347 1.00 84.25 106 LYS A C 1
ATOM 849 O O . LYS A 1 106 ? -4.641 8.908 16.065 1.00 84.25 106 LYS A O 1
ATOM 854 N N . ASN A 1 107 ? -5.461 6.832 16.363 1.00 87.00 107 ASN A N 1
ATOM 855 C CA . ASN A 1 107 ? -4.286 6.121 15.853 1.00 87.00 107 ASN A CA 1
ATOM 856 C C . ASN A 1 107 ? -4.491 5.858 14.359 1.00 87.00 107 ASN A C 1
ATOM 858 O O . ASN A 1 107 ? -5.360 5.070 13.993 1.00 87.00 107 ASN A O 1
ATOM 862 N N . LEU A 1 108 ? -3.706 6.506 13.505 1.00 87.19 108 LEU A N 1
ATOM 863 C CA . LEU A 1 108 ? -3.827 6.436 12.052 1.00 87.19 108 LEU A CA 1
ATOM 864 C C . LEU A 1 108 ? -2.711 5.587 11.431 1.00 87.19 108 LEU A C 1
ATOM 866 O O . LEU A 1 108 ? -1.563 5.584 11.891 1.00 87.19 108 LEU A O 1
ATOM 870 N N . LEU A 1 109 ? -3.041 4.898 10.339 1.00 87.19 109 LEU A N 1
ATOM 871 C CA . LEU A 1 109 ? -2.068 4.248 9.473 1.00 87.19 109 LEU A CA 1
ATOM 872 C C . LEU A 1 109 ? -1.301 5.318 8.685 1.00 87.19 109 LEU A C 1
ATOM 874 O O . LEU A 1 109 ? -1.873 6.044 7.874 1.00 87.19 109 LEU A O 1
ATOM 878 N N . SER A 1 110 ? 0.012 5.394 8.896 1.00 86.06 110 SER A N 1
ATOM 879 C CA . SER A 1 110 ? 0.880 6.246 8.082 1.00 86.06 110 SER A CA 1
ATOM 880 C C . SER A 1 110 ? 1.124 5.593 6.722 1.00 86.06 110 SER A C 1
ATOM 882 O O . SER A 1 110 ? 1.762 4.541 6.638 1.00 86.06 110 SER A O 1
ATOM 884 N N . SER A 1 111 ? 0.651 6.237 5.653 1.00 84.69 111 SER A N 1
ATOM 885 C CA . SER A 1 111 ? 0.899 5.805 4.273 1.00 84.69 111 SER A CA 1
ATOM 886 C C . SER A 1 111 ? 2.393 5.796 3.933 1.00 84.69 111 SER A C 1
ATOM 888 O O . SER A 1 111 ? 2.856 4.915 3.212 1.00 84.69 111 SER A O 1
ATOM 890 N N . GLU A 1 112 ? 3.174 6.721 4.497 1.00 85.00 112 GLU A N 1
ATOM 891 C CA . GLU A 1 112 ? 4.625 6.785 4.315 1.00 85.00 112 GLU A CA 1
ATOM 892 C C . GLU A 1 112 ? 5.336 5.588 4.956 1.00 85.00 112 GLU A C 1
ATOM 894 O O . GLU A 1 112 ? 6.116 4.906 4.287 1.00 85.00 112 GLU A O 1
ATOM 899 N N . LEU A 1 113 ? 5.038 5.283 6.225 1.00 81.12 113 LEU A N 1
ATOM 900 C CA . LEU A 1 113 ? 5.637 4.133 6.912 1.00 81.12 113 LEU A CA 1
ATOM 901 C C . LEU A 1 113 ? 5.222 2.815 6.259 1.00 81.12 113 LEU A C 1
ATOM 903 O O . LEU A 1 113 ? 6.061 1.933 6.068 1.00 81.12 113 LEU A O 1
ATOM 907 N N . PHE A 1 114 ? 3.954 2.708 5.861 1.00 81.38 114 PHE A N 1
ATOM 908 C CA . PHE A 1 114 ? 3.441 1.561 5.120 1.00 81.38 114 PHE A CA 1
ATOM 909 C C . PHE A 1 114 ? 4.195 1.363 3.798 1.00 81.38 114 PHE A C 1
ATOM 911 O O . PHE A 1 114 ? 4.644 0.255 3.492 1.00 81.38 114 PHE A O 1
ATOM 918 N N . LYS A 1 115 ? 4.420 2.446 3.044 1.00 84.25 115 LYS A N 1
ATOM 919 C CA . LYS A 1 115 ? 5.183 2.424 1.791 1.00 84.25 115 LYS A CA 1
ATOM 920 C C . LYS A 1 115 ? 6.638 2.004 2.022 1.00 84.25 115 LYS A C 1
ATOM 922 O O . LYS A 1 115 ? 7.122 1.083 1.372 1.00 84.25 115 LYS A O 1
ATOM 927 N N . LEU A 1 116 ? 7.333 2.602 2.988 1.00 82.75 116 LEU A N 1
ATOM 928 C CA . LEU A 1 116 ? 8.724 2.245 3.299 1.00 82.75 116 LEU A CA 1
ATOM 929 C C . LEU A 1 116 ? 8.873 0.787 3.746 1.00 82.75 116 LEU A C 1
ATOM 931 O O . LEU A 1 116 ? 9.835 0.116 3.372 1.00 82.75 116 LEU A O 1
ATOM 935 N N . HIS A 1 117 ? 7.930 0.281 4.540 1.00 78.50 117 HIS A N 1
ATOM 936 C CA . HIS A 1 117 ? 7.949 -1.114 4.961 1.00 78.50 117 HIS A CA 1
ATOM 937 C C . HIS A 1 117 ? 7.696 -2.059 3.783 1.00 78.50 117 HIS A C 1
ATOM 939 O O . HIS A 1 117 ? 8.401 -3.054 3.618 1.00 78.50 117 HIS A O 1
ATOM 945 N N . THR A 1 118 ? 6.732 -1.724 2.926 1.00 79.19 118 THR A N 1
ATOM 946 C CA . THR A 1 118 ? 6.432 -2.518 1.732 1.00 79.19 118 THR A CA 1
ATOM 947 C C . THR A 1 118 ? 7.623 -2.560 0.776 1.00 79.19 118 THR A C 1
ATOM 949 O O . THR A 1 118 ? 7.971 -3.637 0.298 1.00 79.19 118 THR A O 1
ATOM 952 N N . LEU A 1 119 ? 8.329 -1.440 0.589 1.00 82.69 119 LEU A N 1
ATOM 953 C CA . LEU A 1 119 ? 9.572 -1.393 -0.183 1.00 82.69 119 LEU A CA 1
ATOM 954 C C . LEU A 1 119 ? 10.623 -2.369 0.359 1.00 82.69 119 LEU A C 1
ATOM 956 O O . LEU A 1 119 ? 11.194 -3.140 -0.409 1.00 82.69 119 LEU A O 1
ATOM 960 N N . LYS A 1 120 ? 10.848 -2.376 1.681 1.00 79.88 120 LYS A N 1
ATOM 961 C CA . LYS A 1 120 ? 11.795 -3.301 2.326 1.00 79.88 120 LYS A CA 1
ATOM 962 C C . LYS A 1 120 ? 11.414 -4.758 2.099 1.00 79.88 120 LYS A C 1
ATOM 964 O O . LYS A 1 120 ? 12.295 -5.575 1.853 1.00 79.88 120 LYS A O 1
ATOM 969 N N . ILE A 1 121 ? 10.122 -5.080 2.165 1.00 75.75 121 ILE A N 1
ATOM 970 C CA . ILE A 1 121 ? 9.646 -6.433 1.871 1.00 75.75 121 ILE A CA 1
ATOM 971 C C . ILE A 1 121 ? 9.941 -6.780 0.407 1.00 75.75 121 ILE A C 1
ATOM 973 O O . ILE A 1 121 ? 10.593 -7.784 0.146 1.00 75.75 121 ILE A O 1
ATOM 977 N N . LEU A 1 122 ? 9.5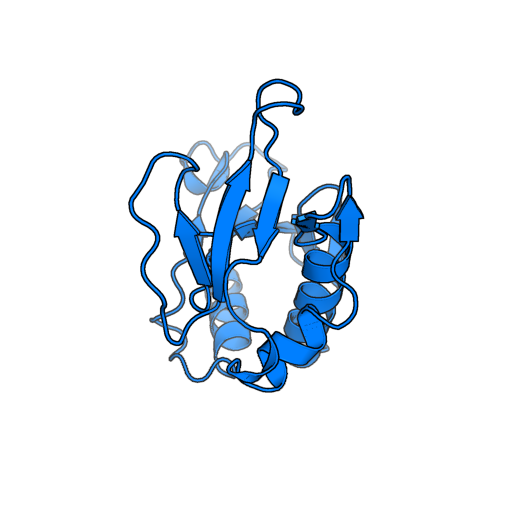37 -5.934 -0.543 1.00 76.44 122 LEU A N 1
ATOM 978 C CA . LEU A 1 122 ? 9.747 -6.171 -1.975 1.00 76.44 122 LEU A CA 1
ATOM 979 C C . LEU A 1 122 ? 11.235 -6.333 -2.336 1.00 76.44 122 LEU A C 1
ATOM 981 O O . LEU A 1 122 ? 11.588 -7.234 -3.097 1.00 76.44 122 LEU A O 1
ATOM 985 N N . GLN A 1 123 ? 12.110 -5.511 -1.753 1.00 79.19 123 GLN A N 1
ATOM 986 C CA . GLN A 1 123 ? 13.563 -5.620 -1.919 1.00 79.19 123 GLN A CA 1
ATOM 987 C C . GLN A 1 123 ? 14.144 -6.862 -1.228 1.00 79.19 123 GLN A C 1
ATOM 989 O O . GLN A 1 123 ? 15.062 -7.476 -1.761 1.00 79.19 123 GLN A O 1
ATOM 994 N N . GLY A 1 124 ? 13.614 -7.267 -0.070 1.00 73.62 124 GLY A N 1
ATOM 995 C CA . GLY A 1 124 ? 14.016 -8.505 0.605 1.00 73.62 124 GLY A CA 1
ATOM 996 C C . GLY A 1 124 ? 13.655 -9.759 -0.197 1.00 73.62 124 GLY A C 1
ATOM 997 O O . GLY A 1 124 ? 14.449 -10.692 -0.273 1.00 73.62 124 GLY A O 1
ATOM 998 N N . LEU A 1 125 ? 12.489 -9.745 -0.846 1.00 70.56 125 LEU A N 1
ATOM 999 C CA . LEU A 1 125 ? 11.985 -10.826 -1.699 1.00 70.56 125 LEU A CA 1
ATOM 1000 C C . LEU A 1 125 ? 12.758 -10.934 -3.020 1.00 70.56 125 LEU A C 1
ATOM 1002 O O . LEU A 1 125 ? 12.962 -12.025 -3.550 1.00 70.56 125 LEU A O 1
ATOM 1006 N N . ASN A 1 126 ? 13.202 -9.802 -3.569 1.00 74.31 126 ASN A N 1
ATOM 1007 C CA . ASN A 1 126 ? 14.035 -9.776 -4.764 1.00 74.31 126 ASN A CA 1
ATOM 1008 C C . ASN A 1 126 ? 15.109 -8.685 -4.661 1.00 74.31 126 ASN A C 1
ATOM 1010 O O . ASN A 1 126 ? 14.920 -7.584 -5.182 1.00 74.31 126 ASN A O 1
ATOM 1014 N N . PRO A 1 127 ? 16.281 -9.009 -4.085 1.00 77.50 127 PRO A N 1
ATOM 1015 C CA . PRO A 1 127 ? 17.371 -8.048 -3.896 1.00 77.50 127 PRO A CA 1
ATOM 1016 C C . PRO A 1 127 ? 17.934 -7.471 -5.198 1.00 77.50 127 PRO A C 1
ATOM 1018 O O . PRO A 1 127 ? 18.652 -6.476 -5.180 1.00 77.50 127 PRO A O 1
ATOM 1021 N N . LYS A 1 128 ? 17.645 -8.112 -6.339 1.00 78.81 128 LYS A N 1
ATOM 1022 C CA . LYS A 1 128 ? 18.067 -7.641 -7.663 1.00 78.81 128 LYS A CA 1
ATOM 1023 C C . LYS A 1 128 ? 17.130 -6.581 -8.238 1.00 78.81 128 LYS A C 1
ATOM 1025 O O . LYS A 1 128 ? 17.477 -5.997 -9.256 1.00 78.81 128 LYS A O 1
ATOM 1030 N N . MET A 1 129 ? 15.950 -6.388 -7.652 1.00 77.81 129 MET A N 1
ATOM 1031 C CA . MET A 1 129 ? 14.977 -5.405 -8.111 1.00 77.81 129 MET A CA 1
ATOM 1032 C C . MET A 1 129 ? 15.355 -4.024 -7.577 1.00 77.81 129 MET A C 1
ATOM 1034 O O . MET A 1 129 ? 15.395 -3.804 -6.363 1.00 77.81 129 MET A O 1
ATOM 1038 N N . LYS A 1 130 ? 15.637 -3.088 -8.483 1.00 84.75 130 LYS A N 1
ATOM 1039 C CA . LYS A 1 130 ? 16.002 -1.716 -8.128 1.00 84.75 130 LYS A CA 1
ATOM 1040 C 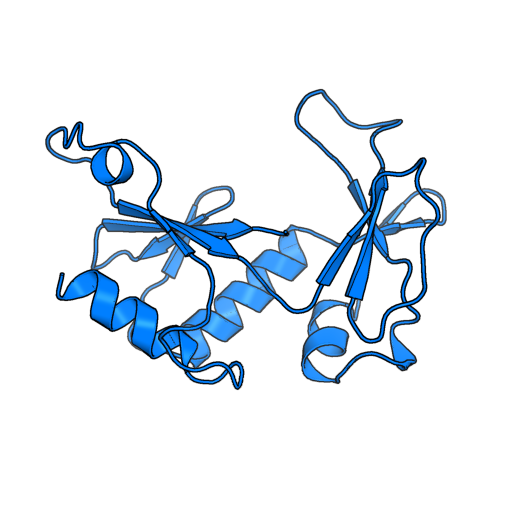C . LYS A 1 130 ? 14.754 -0.849 -8.129 1.00 84.75 130 LYS A C 1
ATOM 1042 O O . LYS A 1 130 ? 14.432 -0.196 -9.115 1.00 84.75 130 LYS A O 1
ATOM 1047 N N . LEU A 1 131 ? 14.056 -0.868 -7.001 1.00 87.19 131 LEU A N 1
ATOM 1048 C CA . LEU A 1 131 ? 12.869 -0.049 -6.801 1.00 87.19 131 LEU A CA 1
ATOM 1049 C C . LEU A 1 131 ? 13.228 1.356 -6.319 1.00 87.19 131 LEU A C 1
ATOM 1051 O O . LEU A 1 131 ? 13.899 1.502 -5.295 1.00 87.19 131 LEU A O 1
ATOM 1055 N N . ASN A 1 132 ? 12.690 2.365 -6.999 1.00 87.94 132 ASN A N 1
ATOM 1056 C CA . ASN A 1 132 ? 12.626 3.742 -6.519 1.00 87.94 132 ASN A CA 1
ATOM 1057 C C . ASN A 1 132 ? 11.194 4.113 -6.134 1.00 87.94 132 ASN A C 1
ATOM 1059 O O . ASN A 1 132 ? 10.231 3.572 -6.665 1.00 87.94 132 ASN A O 1
ATOM 1063 N N . ILE A 1 133 ? 11.047 5.056 -5.205 1.00 87.69 133 ILE A N 1
ATOM 1064 C CA . ILE A 1 133 ? 9.737 5.600 -4.840 1.00 87.69 133 ILE A CA 1
ATOM 1065 C C . ILE A 1 133 ? 9.396 6.728 -5.814 1.00 87.69 133 ILE A C 1
ATOM 1067 O O . ILE A 1 133 ? 10.114 7.725 -5.867 1.00 87.69 133 ILE A O 1
ATOM 1071 N N . HIS A 1 134 ? 8.273 6.599 -6.517 1.00 86.12 134 HIS A N 1
ATOM 1072 C CA . HIS A 1 134 ? 7.729 7.631 -7.394 1.00 86.12 134 HIS A CA 1
ATOM 1073 C C . HIS A 1 134 ? 6.261 7.881 -7.029 1.00 86.12 134 HIS A C 1
ATOM 1075 O O . HIS A 1 134 ? 5.375 7.074 -7.301 1.00 86.12 134 HIS A O 1
ATOM 1081 N N . GLY A 1 135 ? 6.001 8.986 -6.322 1.00 86.94 135 GLY A N 1
ATOM 1082 C CA . GLY A 1 135 ? 4.665 9.291 -5.806 1.00 86.94 135 GLY A CA 1
ATOM 1083 C C . GLY A 1 135 ? 4.114 8.165 -4.903 1.00 86.94 135 GLY A C 1
ATOM 1084 O O . GLY A 1 135 ? 4.767 7.819 -3.902 1.00 86.94 135 GLY A O 1
ATOM 1085 N N . PRO A 1 136 ? 2.918 7.611 -5.201 1.00 86.88 136 PRO A N 1
ATOM 1086 C CA . PRO A 1 136 ? 2.346 6.479 -4.470 1.00 86.88 136 PRO A CA 1
ATOM 1087 C C . PRO A 1 136 ? 2.915 5.112 -4.896 1.00 86.88 136 PRO A C 1
ATOM 1089 O O . PRO A 1 136 ? 2.620 4.115 -4.238 1.00 86.88 136 PRO A O 1
ATOM 1092 N N . CYS A 1 137 ? 3.723 5.059 -5.958 1.00 89.56 137 CYS A N 1
ATOM 1093 C CA . CYS A 1 137 ? 4.194 3.826 -6.579 1.00 89.56 137 CYS A CA 1
ATOM 1094 C C . CYS A 1 137 ? 5.665 3.522 -6.261 1.00 89.56 137 CYS A C 1
ATOM 1096 O O . CYS A 1 137 ? 6.444 4.390 -5.844 1.00 89.56 137 CYS A O 1
ATOM 1098 N N . PHE A 1 138 ? 6.045 2.267 -6.501 1.00 90.19 138 PHE A N 1
ATOM 1099 C CA . PHE A 1 138 ? 7.433 1.850 -6.666 1.00 90.19 138 PHE A CA 1
ATOM 1100 C C . PHE A 1 138 ? 7.720 1.602 -8.139 1.00 90.19 138 PHE A C 1
ATOM 1102 O O . PHE A 1 138 ? 7.055 0.767 -8.743 1.00 90.19 138 PHE A O 1
ATOM 1109 N N . THR A 1 139 ? 8.727 2.270 -8.681 1.00 88.81 139 THR A N 1
ATOM 1110 C CA . THR A 1 139 ? 9.156 2.096 -10.068 1.00 88.81 139 THR A CA 1
ATOM 1111 C C . THR A 1 139 ? 10.365 1.173 -10.113 1.00 88.81 139 THR A C 1
ATOM 1113 O O . THR A 1 139 ? 11.373 1.448 -9.454 1.00 88.81 139 THR A O 1
ATOM 1116 N N . ASP A 1 140 ? 10.278 0.083 -10.874 1.00 86.19 140 ASP A N 1
ATOM 1117 C CA . ASP A 1 140 ? 11.433 -0.747 -11.217 1.00 86.19 140 ASP A CA 1
ATOM 1118 C C . ASP A 1 140 ? 12.234 -0.075 -12.334 1.00 86.19 140 ASP A C 1
ATOM 1120 O O . ASP A 1 140 ? 11.795 -0.017 -13.485 1.00 86.19 140 ASP A O 1
ATOM 1124 N N . LEU A 1 141 ? 13.421 0.421 -11.980 1.00 78.62 141 LEU A N 1
ATOM 1125 C CA . LEU A 1 141 ? 14.296 1.169 -12.884 1.00 78.62 141 LEU A CA 1
ATOM 1126 C C . LEU A 1 141 ? 14.804 0.345 -14.069 1.00 78.62 141 LEU A C 1
ATOM 1128 O O . LEU A 1 141 ? 15.239 0.921 -15.063 1.00 78.62 141 LEU A O 1
ATOM 1132 N N . ASP A 1 142 ? 14.812 -0.984 -13.947 1.00 79.56 142 ASP A N 1
ATOM 1133 C CA . ASP A 1 142 ? 15.347 -1.861 -14.985 1.00 79.56 142 ASP A CA 1
ATOM 1134 C C . ASP A 1 142 ? 14.247 -2.346 -15.956 1.00 79.56 142 ASP A C 1
ATOM 1136 O O . ASP A 1 142 ? 14.563 -2.843 -17.041 1.00 79.56 142 ASP A O 1
ATOM 1140 N N . ASP A 1 143 ? 12.962 -2.254 -15.582 1.00 70.19 143 ASP A N 1
ATOM 1141 C CA . ASP A 1 143 ? 11.888 -2.984 -16.266 1.00 70.19 143 ASP A CA 1
ATOM 1142 C C . ASP A 1 143 ? 10.669 -2.144 -16.715 1.00 70.19 143 ASP A C 1
ATOM 1144 O O . ASP A 1 143 ? 9.789 -2.726 -17.368 1.00 70.19 143 ASP A O 1
ATOM 1148 N N . ASP A 1 144 ? 10.663 -0.823 -16.477 1.00 79.19 144 ASP A N 1
ATOM 1149 C CA . ASP A 1 144 ? 9.568 0.127 -16.778 1.00 79.19 144 ASP A CA 1
ATOM 1150 C C . ASP A 1 144 ? 8.231 -0.341 -16.175 1.00 79.19 144 ASP A C 1
ATOM 1152 O O . ASP A 1 144 ? 7.224 -0.534 -16.871 1.00 79.19 144 ASP A O 1
ATOM 1156 N N . ILE A 1 145 ? 8.255 -0.645 -14.873 1.00 83.75 145 ILE A N 1
ATOM 1157 C CA . ILE A 1 145 ? 7.102 -1.157 -14.122 1.00 83.75 145 ILE A CA 1
ATOM 1158 C C . ILE A 1 145 ? 6.838 -0.261 -12.924 1.00 83.75 145 ILE A C 1
ATOM 1160 O O . ILE A 1 145 ? 7.712 -0.118 -12.071 1.00 83.75 145 ILE A O 1
ATOM 1164 N N . ASP A 1 146 ? 5.606 0.225 -12.815 1.00 87.19 146 ASP A N 1
ATOM 1165 C CA . ASP A 1 146 ? 5.101 0.942 -11.655 1.00 87.19 146 ASP A CA 1
ATOM 1166 C C . ASP A 1 146 ? 4.205 0.033 -10.813 1.00 87.19 146 ASP A C 1
ATOM 1168 O O . ASP A 1 146 ? 3.257 -0.589 -11.292 1.00 87.19 146 ASP A O 1
ATOM 1172 N N . ILE A 1 147 ? 4.517 -0.059 -9.522 1.00 87.06 147 ILE A N 1
ATOM 1173 C CA . ILE A 1 147 ? 3.821 -0.904 -8.555 1.00 87.06 147 ILE A CA 1
ATOM 1174 C C . ILE A 1 147 ? 3.118 -0.010 -7.536 1.00 87.06 147 ILE A C 1
ATOM 1176 O O . ILE A 1 147 ? 3.759 0.567 -6.655 1.00 87.06 147 ILE A O 1
ATOM 1180 N N . ALA A 1 148 ? 1.794 0.065 -7.613 1.00 88.31 148 ALA A N 1
ATOM 1181 C CA . ALA A 1 148 ? 0.947 0.706 -6.615 1.00 88.31 148 ALA A CA 1
ATOM 1182 C C . ALA A 1 148 ? 0.519 -0.321 -5.561 1.00 88.31 148 ALA A C 1
ATOM 1184 O O . ALA A 1 148 ? -0.026 -1.370 -5.892 1.00 88.31 148 ALA A O 1
ATOM 1185 N N . CYS A 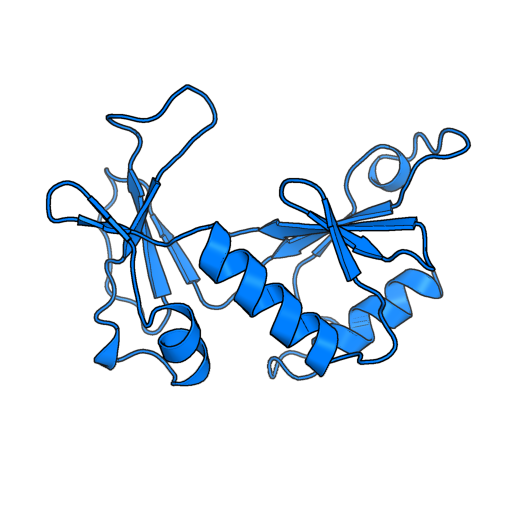1 149 ? 0.742 -0.035 -4.279 1.00 84.94 149 CYS A N 1
ATOM 1186 C CA . CYS A 1 149 ? 0.268 -0.910 -3.204 1.00 84.94 149 CYS A CA 1
ATOM 1187 C C . CYS A 1 149 ? -1.126 -0.492 -2.759 1.00 84.94 149 CYS A C 1
ATOM 1189 O O . CYS A 1 149 ? -1.348 0.654 -2.370 1.00 84.94 149 CYS A O 1
ATOM 1191 N N . CYS A 1 150 ? -2.056 -1.437 -2.809 1.00 83.44 150 CYS A N 1
ATOM 1192 C CA . CYS A 1 150 ? -3.472 -1.176 -2.637 1.00 83.44 150 CYS A CA 1
ATOM 1193 C C . CYS A 1 150 ? -4.037 -1.945 -1.450 1.00 83.44 150 CYS A C 1
ATOM 1195 O O . CYS A 1 150 ? -3.692 -3.103 -1.188 1.00 83.44 150 CYS A O 1
ATOM 1197 N N . LEU A 1 151 ? -4.955 -1.278 -0.761 1.00 83.38 151 LEU A N 1
ATOM 1198 C CA . LEU A 1 151 ? -5.756 -1.867 0.290 1.00 83.38 151 LEU A CA 1
ATOM 1199 C C . LEU A 1 151 ? -7.100 -2.294 -0.310 1.00 83.38 151 LEU A C 1
ATOM 1201 O O . LEU A 1 151 ? -7.737 -1.500 -0.997 1.00 83.38 151 LEU A O 1
ATOM 1205 N N . LYS A 1 152 ? -7.486 -3.555 -0.098 1.00 73.44 152 LYS A N 1
ATOM 1206 C CA . LYS A 1 152 ? -8.820 -4.080 -0.414 1.00 73.44 152 LYS A CA 1
ATOM 1207 C C . LYS A 1 152 ? -9.773 -3.958 0.768 1.00 73.44 152 LYS A C 1
ATOM 1209 O O . LYS A 1 152 ? -9.278 -4.068 1.913 1.00 73.44 152 LYS A O 1
#

Secondary structure (DSSP, 8-state):
-HHHHHHHHHGGGGSS-TTSS-EEEEHHHHTT---TT--EEEEEEE-SEEEE-TTS-PPP-SSEEEEEE-TTPPTT--EEEE-S-GGGS-HHHHGGGSSPEEETTEEE--HHHHHHHHHHHHHHH-TT--EEEETTEEEETTTTEEEEEEE-

Organism: Mytilus galloprovincialis (NCBI:txid29158)

Radius of gyration: 16.66 Å; chains: 1; bounding box: 39×36×48 Å

Foldseek 3Di:
DVVLVVVLQLVVPVVAHSVGFDKQFDDCVSVPVDDPPAFTEIEGEDDQEDEAEPPDDDDADLGFYWYWDDPPPDPPDTWTFTDYDLVSHDPLVNVLQVDFDDDPNTRTRDLVSNQVSVVVSSCVSPVPFDWDDDPQWTARPVGRYTYHYDYD

pLDDT: mean 75.14, std 14.75, range [35.38, 91.38]

Sequence (152 aa):
MAKVRRLTSICRDFSMSSKDLPHISSGSKGEGLNPKGSDYDIMLIIPWHVVYESDKNVVQDWRLVLVMDTEDTPPCFTQLQLYTNINILPNYIKQQLQKPAQQRGKNLLSSELFKLHTLKILQGLNPKMKLNIHGPCFTDLDDDIDIACCLK